Protein AF-A0A7R7GX18-F1 (afdb_monomer_lite)

Foldseek 3Di:
DDDDPDPPPPDDPPPPPPPPDPDPDQDPVNVVVVVVVVVCCVVPVDHPVVVVVVVVVVVPDDCVLVVVLVVCLVVDVVLVVCCVVPVPVSSVVSVD

Radius of gyration: 25.47 Å; chains: 1; bounding box: 62×31×70 Å

Sequence (96 aa):
MADENDRFETLPDGGQQHSTPMVDEITDFEVLEIALRELAIEKGLFTAEEHRRYTEFVEQLGPAPGARLVAKAWRDPDFKQLARQDAIAACREIRS

Structure (mmCIF, N/CA/C/O backbone):
data_AF-A0A7R7GX18-F1
#
_entry.id   AF-A0A7R7GX18-F1
#
loop_
_atom_site.group_PDB
_atom_site.id
_atom_site.type_symbol
_atom_site.label_atom_id
_atom_site.label_alt_id
_atom_site.label_comp_id
_atom_site.label_asym_id
_atom_site.label_entity_id
_atom_site.label_seq_id
_atom_site.pdbx_PDB_ins_code
_atom_site.Cartn_x
_atom_site.Cartn_y
_atom_site.Cartn_z
_atom_site.occupancy
_atom_site.B_iso_or_equiv
_atom_site.auth_seq_id
_atom_site.auth_comp_id
_atom_site.auth_asym_id
_atom_site.auth_atom_id
_atom_site.pdbx_PDB_model_num
ATOM 1 N N . MET A 1 1 ? 42.678 14.229 46.701 1.00 34.94 1 MET A N 1
ATOM 2 C CA . MET A 1 1 ? 41.525 13.318 46.602 1.00 34.94 1 MET A CA 1
ATOM 3 C C . MET A 1 1 ? 40.536 14.045 45.709 1.00 34.94 1 MET A C 1
ATOM 5 O O . MET A 1 1 ? 40.055 15.091 46.117 1.00 34.94 1 MET A O 1
ATOM 9 N N . ALA A 1 2 ? 40.462 13.649 44.437 1.00 32.91 2 ALA A N 1
ATOM 10 C CA . ALA A 1 2 ? 39.595 14.285 43.450 1.00 32.91 2 ALA A CA 1
ATOM 11 C C . ALA A 1 2 ? 38.158 13.836 43.721 1.00 32.91 2 ALA A C 1
ATOM 13 O O . ALA A 1 2 ? 37.953 12.641 43.923 1.00 32.91 2 ALA A O 1
ATOM 14 N N . ASP A 1 3 ? 37.219 14.776 43.754 1.00 36.56 3 ASP A N 1
ATOM 15 C CA . ASP A 1 3 ? 35.792 14.470 43.763 1.00 36.56 3 ASP A CA 1
ATOM 16 C C . ASP A 1 3 ? 35.177 14.998 42.466 1.00 36.56 3 ASP A C 1
ATOM 18 O O . ASP A 1 3 ? 35.567 16.035 41.924 1.00 36.56 3 ASP A O 1
ATOM 22 N N . GLU A 1 4 ? 34.310 14.166 41.925 1.00 48.53 4 GLU A N 1
ATOM 23 C CA . GLU A 1 4 ? 34.016 13.938 40.525 1.00 48.53 4 GLU A CA 1
ATOM 24 C C . GLU A 1 4 ? 32.600 14.447 40.282 1.00 48.53 4 GLU A C 1
ATOM 26 O O . GLU A 1 4 ? 31.644 13.689 40.382 1.00 48.53 4 GLU A O 1
ATOM 31 N N . ASN A 1 5 ? 32.429 15.749 40.037 1.00 43.97 5 ASN A N 1
ATOM 32 C CA . ASN A 1 5 ? 31.083 16.276 39.798 1.00 43.97 5 ASN A CA 1
ATOM 33 C C . ASN A 1 5 ? 31.038 17.522 38.903 1.00 43.97 5 ASN A C 1
ATOM 35 O O . ASN A 1 5 ? 30.399 18.512 39.251 1.00 43.97 5 ASN A O 1
ATOM 39 N N . ASP A 1 6 ? 31.697 17.467 37.742 1.00 42.56 6 ASP A N 1
ATOM 40 C CA . ASP A 1 6 ? 31.579 18.517 36.718 1.00 42.56 6 ASP A CA 1
ATOM 41 C C . ASP A 1 6 ? 31.520 17.948 35.287 1.00 42.56 6 ASP A C 1
ATOM 43 O O . ASP A 1 6 ? 32.352 18.229 34.427 1.00 42.56 6 ASP A O 1
ATOM 47 N N . ARG A 1 7 ? 30.550 17.057 35.037 1.00 45.12 7 ARG A N 1
ATOM 48 C CA . ARG A 1 7 ? 30.295 16.474 33.704 1.00 45.12 7 ARG A CA 1
ATOM 49 C C . ARG A 1 7 ? 28.812 16.424 33.343 1.00 45.12 7 ARG A C 1
ATOM 51 O O . ARG A 1 7 ? 28.310 15.393 32.906 1.00 45.12 7 ARG A O 1
ATOM 58 N N . PHE A 1 8 ? 28.111 17.548 33.466 1.00 39.72 8 PHE A N 1
ATOM 59 C CA . PHE A 1 8 ? 26.944 17.761 32.606 1.00 39.72 8 PHE A CA 1
ATOM 60 C C . PHE A 1 8 ? 27.392 18.524 31.358 1.00 39.72 8 PHE A C 1
ATOM 62 O O . PHE A 1 8 ? 27.145 19.715 31.191 1.00 39.72 8 PHE A O 1
ATOM 69 N N . GLU A 1 9 ? 28.136 17.817 30.511 1.00 45.81 9 GLU A N 1
ATOM 70 C CA . GLU A 1 9 ? 28.436 18.252 29.154 1.00 45.81 9 GLU A CA 1
ATOM 71 C C . GLU A 1 9 ? 27.107 18.235 28.384 1.00 45.81 9 GLU A C 1
ATOM 73 O O . GLU A 1 9 ? 26.476 17.191 28.211 1.00 45.81 9 GLU A O 1
ATOM 78 N N . THR A 1 10 ? 26.616 19.418 28.022 1.00 40.81 10 THR A N 1
ATOM 79 C CA . THR A 1 10 ? 25.406 19.615 27.220 1.00 40.81 10 THR A CA 1
ATOM 80 C C . THR A 1 10 ? 25.453 18.751 25.961 1.00 40.81 10 THR A C 1
ATOM 82 O O . THR A 1 10 ? 26.286 18.978 25.084 1.00 40.81 10 THR A O 1
ATOM 85 N N . LEU A 1 11 ? 24.544 17.777 25.873 1.00 48.44 11 LEU A N 1
ATOM 86 C CA . LEU A 1 11 ? 24.297 16.990 24.667 1.00 48.44 11 LEU A CA 1
ATOM 87 C C . LEU A 1 11 ? 23.973 17.943 23.503 1.00 48.44 11 LEU A C 1
ATOM 89 O O . LEU A 1 11 ? 23.086 18.787 23.664 1.00 48.44 11 LEU A O 1
ATOM 93 N N . PRO A 1 12 ? 24.634 17.833 22.337 1.00 38.88 12 PRO A N 1
ATOM 94 C CA . PRO A 1 12 ? 24.140 18.508 21.149 1.00 38.88 12 PRO A CA 1
ATOM 95 C C . PRO A 1 12 ? 22.748 17.950 20.838 1.00 38.88 12 PRO A C 1
ATOM 97 O O . PRO A 1 12 ? 22.560 16.732 20.828 1.00 38.88 12 PRO A O 1
ATOM 100 N N . ASP A 1 13 ? 21.778 18.844 20.636 1.00 47.53 13 ASP A N 1
ATOM 101 C CA . ASP A 1 13 ? 20.420 18.517 20.202 1.00 47.53 13 ASP A CA 1
ATOM 102 C C . ASP A 1 13 ? 20.505 17.738 18.885 1.00 47.53 13 ASP A C 1
ATOM 104 O O . ASP A 1 13 ? 20.697 18.292 17.801 1.00 47.53 13 ASP A O 1
ATOM 108 N N . GLY A 1 14 ? 20.477 16.413 19.011 1.00 43.59 14 GLY A N 1
ATOM 109 C CA . GLY A 1 14 ? 20.579 15.458 17.923 1.00 43.59 14 GLY A CA 1
ATOM 110 C C . GLY A 1 14 ? 19.268 15.376 17.159 1.00 43.59 14 GLY A C 1
ATOM 111 O O . GLY A 1 14 ? 18.689 14.299 17.038 1.00 43.59 14 GLY A O 1
ATOM 112 N N . GLY A 1 15 ? 18.799 16.506 16.635 1.00 42.25 15 GLY A N 1
ATOM 113 C CA . GLY A 1 15 ? 17.810 16.530 15.576 1.00 42.25 15 GLY A CA 1
ATOM 114 C C . GLY A 1 15 ? 18.433 15.907 14.335 1.00 42.25 15 GLY A C 1
ATOM 115 O O . GLY A 1 15 ? 19.071 16.599 13.543 1.00 42.25 15 GLY A O 1
ATOM 116 N N . GLN A 1 16 ? 18.274 14.593 14.163 1.00 53.38 16 GLN A N 1
ATOM 117 C CA . GLN A 1 16 ? 18.557 13.933 12.893 1.00 53.38 16 GLN A CA 1
ATOM 118 C C . GLN A 1 16 ? 17.560 14.448 11.855 1.00 53.38 16 GLN A C 1
ATOM 120 O O . GLN A 1 16 ? 16.521 13.844 11.597 1.00 53.38 16 GLN A O 1
ATOM 125 N N . GLN A 1 17 ? 17.871 15.593 11.253 1.00 52.31 17 GLN A N 1
ATOM 126 C CA . GLN A 1 17 ? 17.309 15.938 9.963 1.00 52.31 17 GLN A CA 1
ATOM 127 C C . GLN A 1 17 ? 17.935 14.976 8.959 1.00 52.31 17 GLN A C 1
ATOM 129 O O . GLN A 1 17 ? 19.021 15.216 8.435 1.00 52.31 17 GLN A O 1
ATOM 134 N N . HIS A 1 18 ? 17.266 13.847 8.722 1.00 49.56 18 HIS A N 1
ATOM 135 C CA . HIS A 1 18 ? 17.488 13.060 7.517 1.00 49.56 18 HIS A CA 1
ATOM 136 C C . HIS A 1 18 ? 16.999 13.886 6.323 1.00 49.56 18 HIS A C 1
ATOM 138 O O . HIS A 1 18 ? 15.934 13.640 5.764 1.00 49.56 18 HIS A O 1
ATOM 144 N N . SER A 1 19 ? 17.772 14.903 5.951 1.00 52.59 19 SER A N 1
ATOM 145 C CA . SER A 1 19 ? 17.692 15.490 4.625 1.00 52.59 19 SER A CA 1
ATOM 146 C C . SER A 1 19 ? 18.177 14.411 3.668 1.00 52.59 19 SER A C 1
ATOM 148 O O . SER A 1 19 ? 19.375 14.149 3.567 1.00 52.59 19 SER A O 1
ATOM 150 N N . THR A 1 20 ? 17.239 13.715 3.030 1.00 56.97 20 THR A N 1
ATOM 151 C CA . THR A 1 20 ? 17.534 12.815 1.914 1.00 56.97 20 THR A CA 1
ATOM 152 C C . THR A 1 20 ? 18.362 13.585 0.882 1.00 56.97 20 THR A C 1
ATOM 154 O O . THR A 1 20 ? 17.924 14.667 0.476 1.00 56.97 20 THR A O 1
ATOM 157 N N . PRO A 1 21 ? 19.542 13.095 0.461 1.00 56.31 21 PRO A N 1
ATOM 158 C CA . PRO A 1 21 ? 20.275 13.747 -0.612 1.00 56.31 21 PRO A CA 1
ATOM 159 C C . PRO A 1 21 ? 19.418 13.693 -1.882 1.00 56.31 21 PRO A C 1
ATOM 161 O O . PRO A 1 21 ? 18.975 12.617 -2.282 1.00 56.31 21 PRO A O 1
ATOM 164 N N . MET A 1 22 ? 19.154 14.849 -2.497 1.00 57.44 22 MET A N 1
ATOM 165 C CA . MET A 1 22 ? 18.622 14.880 -3.859 1.00 57.44 22 MET A CA 1
ATOM 166 C C . MET A 1 22 ? 19.735 14.384 -4.780 1.00 57.44 22 MET A C 1
ATOM 168 O O . MET A 1 22 ? 20.732 15.081 -4.966 1.00 57.44 22 MET A O 1
ATOM 172 N N . VAL A 1 23 ? 19.606 13.159 -5.281 1.00 61.19 23 VAL A N 1
ATOM 173 C CA . VAL A 1 23 ? 20.529 12.611 -6.276 1.00 61.19 23 VAL A CA 1
ATOM 174 C C . VAL A 1 23 ? 20.084 13.094 -7.655 1.00 61.19 23 VAL A C 1
ATOM 176 O O . VAL A 1 23 ? 18.969 12.822 -8.083 1.00 61.19 23 VAL A O 1
ATOM 179 N N . ASP A 1 24 ? 20.944 13.873 -8.307 1.00 62.38 24 ASP A N 1
ATOM 180 C CA . ASP A 1 24 ? 20.733 14.457 -9.644 1.00 62.38 24 ASP A CA 1
ATOM 181 C C . ASP A 1 24 ? 21.291 13.538 -10.757 1.00 62.38 24 ASP A C 1
ATOM 183 O O . ASP A 1 24 ? 21.514 13.955 -11.890 1.00 62.38 24 ASP A O 1
ATOM 187 N N . GLU A 1 25 ? 21.568 12.272 -10.427 1.00 70.62 25 GLU A N 1
ATOM 188 C CA . GLU A 1 25 ? 22.176 11.282 -11.315 1.00 70.62 25 GLU A CA 1
ATOM 189 C C . GLU A 1 25 ? 21.371 9.982 -11.255 1.00 70.62 25 GLU A C 1
ATOM 191 O O . GLU A 1 25 ? 21.040 9.507 -10.166 1.00 70.62 25 GLU A O 1
ATOM 196 N N . ILE A 1 26 ? 21.046 9.429 -12.431 1.00 76.25 26 ILE A N 1
ATOM 197 C CA . ILE A 1 26 ? 20.313 8.166 -12.548 1.00 76.25 26 ILE A CA 1
ATOM 198 C C . ILE A 1 26 ? 21.148 7.080 -11.875 1.00 76.25 26 ILE A C 1
ATOM 200 O O . ILE A 1 26 ? 22.266 6.777 -12.290 1.00 76.25 26 ILE A O 1
ATOM 204 N N . THR A 1 27 ? 20.591 6.495 -10.830 1.00 85.75 27 THR A N 1
ATOM 205 C CA . THR A 1 27 ? 21.208 5.423 -10.063 1.00 85.75 27 THR A CA 1
ATOM 206 C C . THR A 1 27 ? 21.205 4.116 -10.858 1.00 85.75 27 THR A C 1
ATOM 208 O O . THR A 1 27 ? 20.298 3.847 -11.649 1.00 85.75 27 THR A O 1
ATOM 211 N N . ASP A 1 28 ? 22.171 3.232 -10.589 1.00 90.25 28 ASP A N 1
ATOM 212 C CA . ASP A 1 28 ? 22.205 1.881 -11.178 1.00 90.25 28 ASP A CA 1
ATOM 213 C C . ASP A 1 28 ? 20.894 1.103 -10.940 1.00 90.25 28 ASP A C 1
ATOM 215 O O . ASP A 1 28 ? 20.492 0.268 -11.754 1.00 90.25 28 ASP A O 1
ATOM 219 N N . PHE A 1 29 ? 20.193 1.399 -9.839 1.00 91.56 29 PHE A N 1
ATOM 220 C CA . PHE A 1 29 ? 18.894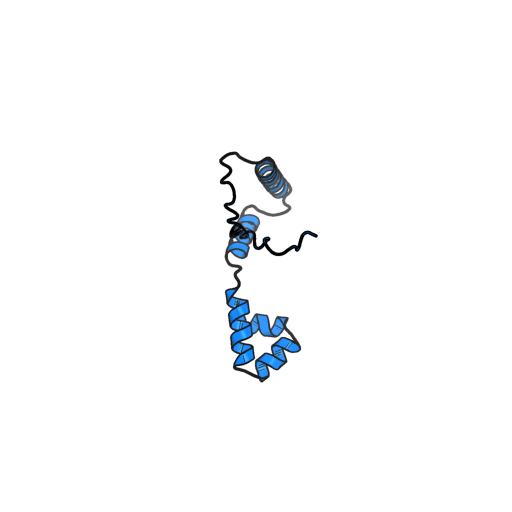 0.810 -9.524 1.00 91.56 29 PHE A CA 1
ATOM 221 C C . PHE A 1 29 ? 17.774 1.301 -10.441 1.00 91.56 29 PHE A C 1
ATOM 223 O O . PHE A 1 29 ? 16.926 0.498 -10.816 1.00 91.56 29 PHE A O 1
ATOM 230 N N . GLU A 1 30 ? 17.769 2.574 -10.834 1.00 90.75 30 GLU A N 1
ATOM 231 C CA . GLU A 1 30 ? 16.787 3.110 -11.786 1.00 90.75 30 GLU A CA 1
ATOM 232 C C . GLU A 1 30 ? 17.005 2.533 -13.187 1.00 90.75 30 GLU A C 1
ATOM 234 O O . GLU A 1 30 ? 16.045 2.151 -13.856 1.00 90.75 30 GLU A O 1
ATOM 239 N N . VAL A 1 31 ? 18.266 2.372 -13.607 1.00 94.00 31 VAL A N 1
ATOM 240 C CA . VAL A 1 31 ? 18.591 1.693 -14.872 1.00 94.00 31 VAL A CA 1
ATOM 241 C C . VAL A 1 31 ? 18.105 0.241 -14.848 1.00 94.00 31 VAL A C 1
ATOM 243 O O . VAL A 1 31 ? 17.472 -0.221 -15.801 1.00 94.00 31 VAL A O 1
ATOM 246 N N . LEU A 1 32 ? 18.362 -0.477 -13.751 1.00 95.62 32 LEU A N 1
ATOM 247 C CA . LEU A 1 32 ? 17.906 -1.857 -13.576 1.00 95.62 32 LEU A CA 1
ATOM 248 C C . LEU A 1 32 ? 16.373 -1.965 -13.558 1.00 95.62 32 LEU A C 1
ATOM 250 O O . LEU A 1 32 ? 15.823 -2.901 -14.138 1.00 95.62 32 LEU A O 1
ATOM 254 N N . GLU A 1 33 ? 15.687 -1.022 -12.915 1.00 94.94 33 GLU A N 1
ATOM 255 C CA . GLU A 1 33 ? 14.226 -0.960 -12.838 1.00 94.94 33 GLU A CA 1
ATOM 256 C C . GLU A 1 33 ? 13.601 -0.829 -14.232 1.00 94.94 33 GLU A C 1
ATOM 258 O O . GLU A 1 33 ? 12.728 -1.622 -14.593 1.00 94.94 33 GLU A O 1
ATOM 263 N N . ILE A 1 34 ? 14.112 0.098 -15.051 1.00 95.12 34 ILE A N 1
ATOM 264 C CA . ILE A 1 34 ? 13.651 0.300 -16.429 1.00 95.12 34 ILE A CA 1
ATOM 265 C C . ILE A 1 34 ? 13.863 -0.969 -17.258 1.00 95.12 34 ILE A C 1
ATOM 267 O O . ILE A 1 34 ? 12.910 -1.464 -17.864 1.00 95.12 34 ILE A O 1
ATOM 271 N N . ALA A 1 35 ? 15.075 -1.532 -17.234 1.00 96.69 35 ALA A N 1
ATOM 272 C CA . ALA A 1 35 ? 15.406 -2.726 -18.009 1.00 96.69 35 ALA A CA 1
ATOM 273 C C . ALA A 1 35 ? 14.534 -3.931 -17.617 1.00 96.69 35 ALA A C 1
ATOM 275 O O . ALA A 1 35 ? 14.066 -4.677 -18.481 1.00 96.69 35 ALA A O 1
ATOM 276 N N . LEU A 1 36 ? 14.280 -4.119 -16.317 1.00 97.19 36 LEU A N 1
ATOM 277 C CA . LEU A 1 36 ? 13.436 -5.203 -15.824 1.00 97.19 36 LEU A CA 1
ATOM 278 C C . LEU A 1 36 ? 11.974 -5.016 -16.242 1.00 97.19 36 LEU A C 1
ATOM 280 O O . LEU A 1 36 ? 11.340 -5.980 -16.679 1.00 97.19 36 LEU A O 1
ATOM 284 N N . ARG A 1 37 ? 11.440 -3.795 -16.126 1.00 96.81 37 ARG A N 1
ATOM 285 C CA . ARG A 1 37 ? 10.066 -3.476 -16.531 1.00 96.81 37 ARG A CA 1
ATOM 286 C C . ARG A 1 37 ? 9.859 -3.697 -18.025 1.00 96.81 37 ARG A C 1
ATOM 288 O O . ARG A 1 37 ? 8.885 -4.343 -18.404 1.00 96.81 37 ARG A O 1
ATOM 295 N N . GLU A 1 38 ? 10.758 -3.191 -18.862 1.00 97.06 38 GLU A N 1
ATOM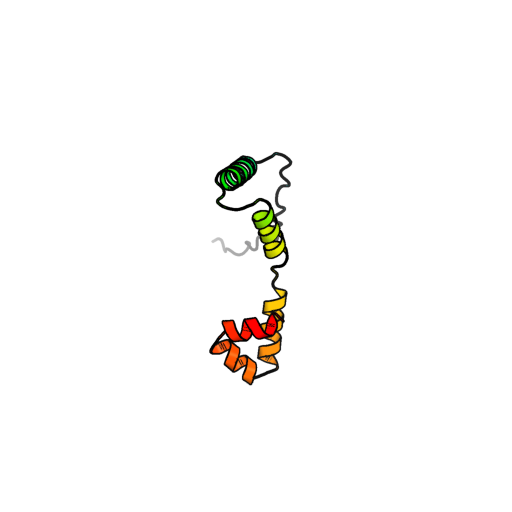 296 C CA . GLU A 1 38 ? 10.670 -3.351 -20.317 1.00 97.06 38 GLU A CA 1
ATOM 297 C C . GLU A 1 38 ? 10.744 -4.827 -20.717 1.00 97.06 38 GLU A C 1
ATOM 299 O O . GLU A 1 38 ? 9.857 -5.316 -21.419 1.00 97.06 38 GLU A O 1
ATOM 304 N N . LEU A 1 39 ? 11.709 -5.576 -20.173 1.00 98.00 39 LEU A N 1
ATOM 305 C CA . LEU A 1 39 ? 11.833 -7.008 -20.438 1.00 98.00 39 LEU A CA 1
ATOM 306 C C . LEU A 1 39 ? 10.587 -7.789 -19.993 1.00 98.00 39 LEU A C 1
ATOM 308 O O . LEU A 1 39 ? 10.123 -8.675 -20.709 1.00 98.00 39 LEU A O 1
ATOM 312 N N . ALA A 1 40 ? 10.023 -7.480 -18.823 1.00 97.81 40 ALA A N 1
ATOM 313 C CA . ALA A 1 40 ? 8.815 -8.142 -18.335 1.00 97.81 40 ALA A CA 1
ATOM 314 C C . ALA A 1 40 ? 7.599 -7.884 -19.243 1.00 97.81 40 ALA A C 1
ATOM 316 O O . ALA A 1 40 ? 6.799 -8.798 -19.463 1.00 97.81 40 ALA A O 1
ATOM 317 N N . ILE A 1 41 ? 7.497 -6.681 -19.816 1.00 97.75 41 ILE A N 1
ATOM 318 C CA . ILE A 1 41 ? 6.454 -6.320 -20.783 1.00 97.75 41 ILE A CA 1
ATOM 319 C C . ILE A 1 41 ? 6.667 -7.046 -22.114 1.00 97.75 41 ILE A C 1
ATOM 321 O O . ILE A 1 41 ? 5.724 -7.632 -22.645 1.00 97.75 41 ILE A O 1
ATOM 325 N N . GLU A 1 42 ? 7.896 -7.089 -22.632 1.00 97.31 42 GLU A N 1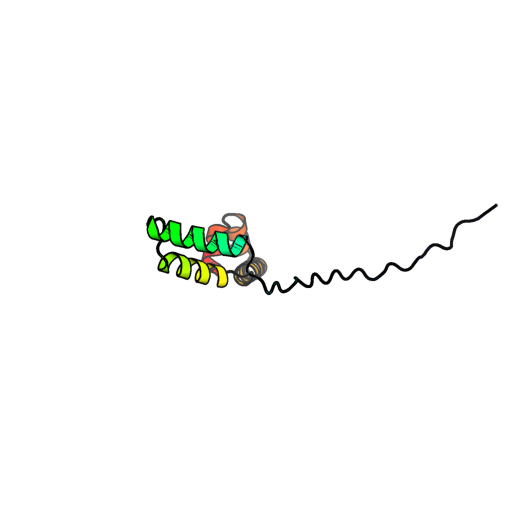
ATOM 326 C CA . GLU A 1 42 ? 8.227 -7.823 -23.862 1.00 97.31 42 GLU A CA 1
ATOM 327 C C . GLU A 1 42 ? 7.949 -9.326 -23.746 1.00 97.31 42 GLU A C 1
ATOM 329 O O . GLU A 1 42 ? 7.533 -9.972 -24.710 1.00 97.31 42 GLU A O 1
ATOM 334 N N . LYS A 1 43 ? 8.166 -9.899 -22.557 1.00 97.81 43 LYS A N 1
ATOM 335 C CA . LYS A 1 43 ? 7.841 -11.301 -22.261 1.00 97.81 43 LYS A CA 1
ATOM 336 C C . LYS A 1 43 ? 6.362 -11.532 -21.957 1.00 97.81 43 LYS A C 1
ATOM 338 O O . LYS A 1 43 ? 5.967 -12.685 -21.803 1.00 97.81 43 LYS A O 1
ATOM 343 N N . GLY A 1 44 ? 5.553 -10.475 -21.888 1.00 96.75 44 GLY A N 1
ATOM 344 C CA . GLY A 1 44 ? 4.120 -10.563 -21.623 1.00 96.75 44 GLY A CA 1
ATOM 345 C C . GLY A 1 44 ? 3.780 -11.013 -20.201 1.00 96.75 44 GLY A C 1
ATOM 346 O O . GLY A 1 44 ? 2.728 -11.613 -20.001 1.00 96.75 44 GLY A O 1
ATOM 347 N N . LEU A 1 45 ? 4.656 -10.758 -19.220 1.00 97.94 45 LEU A N 1
ATOM 348 C CA . LEU A 1 45 ? 4.378 -11.056 -17.807 1.00 97.94 45 LEU A CA 1
ATOM 349 C C . LEU A 1 45 ? 3.323 -10.107 -17.227 1.00 97.94 45 LEU A C 1
ATOM 351 O O . LEU A 1 45 ? 2.506 -10.514 -16.407 1.00 97.94 45 LEU A O 1
ATOM 355 N N . PHE A 1 46 ? 3.356 -8.850 -17.664 1.00 97.69 46 PHE A N 1
ATOM 356 C CA . PHE A 1 46 ? 2.327 -7.842 -17.439 1.00 97.69 46 PHE A CA 1
ATOM 357 C C . PHE A 1 46 ? 2.417 -6.780 -18.539 1.00 97.69 46 PHE A C 1
ATOM 359 O O . PHE A 1 46 ? 3.416 -6.663 -19.246 1.00 97.69 46 PHE A O 1
ATOM 366 N N . THR A 1 47 ? 1.367 -5.990 -18.691 1.00 97.88 47 THR A N 1
ATOM 367 C CA . THR A 1 47 ? 1.285 -4.892 -19.656 1.00 97.88 47 THR A CA 1
ATOM 368 C C . THR A 1 47 ? 1.741 -3.571 -19.038 1.00 97.88 47 THR A C 1
ATOM 370 O O . THR A 1 47 ? 1.609 -3.345 -17.835 1.00 97.88 47 THR A O 1
ATOM 373 N N . ALA A 1 48 ? 2.196 -2.633 -19.874 1.00 96.06 48 ALA A N 1
ATOM 374 C CA . ALA A 1 48 ? 2.489 -1.264 -19.433 1.00 96.06 48 ALA A CA 1
ATOM 375 C C . ALA A 1 48 ? 1.286 -0.604 -18.727 1.00 96.06 48 ALA A C 1
ATOM 377 O O . ALA A 1 48 ? 1.445 0.191 -17.805 1.00 96.06 48 ALA A O 1
ATOM 378 N N . GLU A 1 49 ? 0.074 -0.963 -19.148 1.00 97.38 49 GLU A N 1
ATOM 379 C CA . GLU A 1 49 ? -1.167 -0.476 -18.560 1.00 97.38 49 GLU A CA 1
ATOM 380 C C . GLU A 1 49 ? -1.428 -1.050 -17.159 1.00 97.38 49 GLU A C 1
ATOM 382 O O . GLU A 1 49 ? -1.889 -0.334 -16.277 1.00 97.38 49 GLU A O 1
ATOM 387 N N . GLU A 1 50 ? -1.119 -2.324 -16.921 1.00 97.44 50 GLU A N 1
ATOM 388 C CA . GLU A 1 50 ? -1.192 -2.915 -15.577 1.00 97.44 50 GLU A CA 1
ATOM 389 C C . GLU A 1 50 ? -0.152 -2.311 -14.637 1.00 97.44 50 GLU A C 1
ATOM 391 O O . GLU A 1 50 ? -0.471 -2.042 -13.481 1.00 97.44 50 GLU A O 1
ATOM 396 N N . HIS A 1 51 ? 1.055 -2.032 -15.139 1.00 96.56 51 HIS A N 1
ATOM 397 C CA . HIS A 1 51 ? 2.078 -1.331 -14.369 1.00 96.56 51 HIS A CA 1
ATOM 398 C C . HIS A 1 51 ? 1.597 0.062 -13.937 1.00 96.56 51 HIS A C 1
ATOM 400 O O . HIS A 1 51 ? 1.641 0.374 -12.750 1.00 96.56 51 HIS A O 1
ATOM 406 N N . ARG A 1 52 ? 1.063 0.872 -14.868 1.00 95.44 52 ARG A N 1
ATOM 407 C CA . ARG A 1 52 ? 0.490 2.196 -14.550 1.00 95.44 52 ARG A CA 1
ATOM 408 C C . ARG A 1 52 ? -0.618 2.112 -13.504 1.00 95.44 52 ARG A C 1
ATOM 410 O O . ARG A 1 52 ? -0.549 2.798 -12.489 1.00 95.44 52 ARG A O 1
ATOM 417 N N . ARG A 1 53 ? -1.591 1.219 -13.709 1.00 96.81 53 ARG A N 1
ATOM 418 C CA . ARG A 1 53 ? -2.694 1.010 -12.759 1.00 96.81 53 ARG A CA 1
ATOM 419 C C . ARG A 1 53 ? -2.200 0.604 -11.374 1.00 96.81 53 ARG A C 1
ATOM 421 O O . ARG A 1 53 ? -2.782 1.013 -10.373 1.00 96.81 53 ARG A O 1
ATOM 428 N N . TYR A 1 54 ? -1.141 -0.200 -11.299 1.00 95.44 54 TYR A N 1
ATOM 429 C CA . TYR A 1 54 ? -0.553 -0.586 -10.023 1.00 95.44 54 TYR A CA 1
ATOM 430 C C . TYR A 1 54 ? 0.136 0.595 -9.327 1.00 95.44 54 TYR A C 1
ATOM 432 O O . TYR A 1 54 ? -0.067 0.782 -8.129 1.00 95.44 54 TYR A O 1
ATOM 440 N N . THR A 1 55 ? 0.886 1.422 -10.062 1.00 94.81 55 THR A N 1
ATOM 441 C CA . THR A 1 55 ? 1.476 2.658 -9.525 1.00 94.81 55 THR A CA 1
ATOM 442 C C . THR A 1 55 ? 0.398 3.575 -8.948 1.00 94.81 55 THR A C 1
ATOM 444 O O . THR A 1 55 ? 0.467 3.926 -7.773 1.00 94.81 55 THR A O 1
ATOM 447 N N . GLU A 1 56 ? -0.649 3.870 -9.721 1.00 95.12 56 GLU A N 1
ATOM 448 C CA . GLU A 1 56 ? -1.773 4.709 -9.282 1.00 95.12 56 GLU A CA 1
ATOM 449 C C . GLU A 1 56 ? -2.482 4.134 -8.047 1.00 95.12 56 GLU A C 1
ATOM 451 O O . GLU A 1 56 ? -2.868 4.867 -7.136 1.00 95.12 56 GLU A O 1
ATOM 456 N N . PHE A 1 57 ? -2.652 2.810 -7.991 1.00 93.50 57 PHE A N 1
ATOM 457 C CA . PHE A 1 57 ? -3.225 2.140 -6.827 1.00 93.50 57 PHE A CA 1
ATOM 458 C C . PHE A 1 57 ? -2.362 2.338 -5.577 1.00 93.50 57 PHE A C 1
ATOM 460 O O . PHE A 1 57 ? -2.898 2.644 -4.513 1.00 93.50 57 PHE A O 1
ATOM 467 N N . VAL A 1 58 ? -1.041 2.175 -5.694 1.00 93.00 58 VAL A N 1
ATOM 468 C CA . VAL A 1 58 ? -0.108 2.344 -4.572 1.00 93.00 58 VAL A CA 1
ATOM 469 C C . VAL A 1 58 ? -0.079 3.795 -4.093 1.00 93.00 58 VAL A C 1
ATOM 471 O O . VAL A 1 58 ? -0.089 4.022 -2.886 1.00 93.00 58 VAL A O 1
ATOM 474 N N . GLU A 1 59 ? -0.120 4.770 -5.000 1.00 93.19 59 GLU A N 1
ATOM 475 C CA . GLU A 1 59 ? -0.172 6.199 -4.657 1.00 93.19 59 GLU A CA 1
ATOM 476 C C . GLU A 1 59 ? -1.428 6.582 -3.859 1.00 93.19 59 GLU A C 1
ATOM 478 O O . GLU A 1 59 ? -1.392 7.488 -3.026 1.00 93.19 59 GLU A O 1
ATOM 483 N N . GLN A 1 60 ? -2.541 5.874 -4.063 1.00 90.00 60 GLN A N 1
ATOM 484 C CA . GLN A 1 60 ? -3.775 6.079 -3.297 1.00 90.00 60 GLN A CA 1
ATOM 485 C C . GLN A 1 60 ? -3.720 5.478 -1.884 1.00 90.00 60 GLN A C 1
ATOM 487 O O . GLN A 1 60 ? -4.586 5.774 -1.050 1.00 90.00 60 GLN A O 1
ATOM 492 N N . LEU A 1 61 ? -2.741 4.619 -1.587 1.00 89.31 61 LEU A N 1
ATOM 493 C CA . LEU A 1 61 ? -2.606 4.015 -0.268 1.00 89.31 61 LEU A CA 1
ATOM 494 C C . LEU A 1 61 ? -2.099 5.053 0.734 1.00 89.31 61 LEU A C 1
ATOM 496 O O . LEU A 1 61 ? -1.044 5.658 0.583 1.00 89.31 61 LEU A O 1
ATOM 500 N N . GLY A 1 62 ? -2.846 5.219 1.820 1.00 90.50 62 GLY A N 1
ATOM 501 C CA . GLY A 1 62 ? -2.481 6.120 2.902 1.00 90.50 62 GLY A CA 1
ATOM 502 C C . GLY A 1 62 ? -3.052 5.666 4.242 1.00 90.50 62 GLY A C 1
ATOM 503 O O . GLY A 1 62 ? -3.859 4.736 4.299 1.00 90.50 62 GLY A O 1
ATOM 504 N N . PRO A 1 63 ? -2.674 6.326 5.348 1.00 93.44 63 PRO A N 1
ATOM 505 C CA . PRO A 1 63 ? -3.084 5.923 6.695 1.00 93.44 63 PRO A CA 1
ATOM 506 C C . PRO A 1 63 ? -4.553 6.249 7.021 1.00 93.44 63 PRO A C 1
ATOM 508 O O . PRO A 1 63 ? -5.105 5.730 7.994 1.00 93.44 63 PRO A O 1
ATOM 511 N N . ALA A 1 64 ? -5.211 7.100 6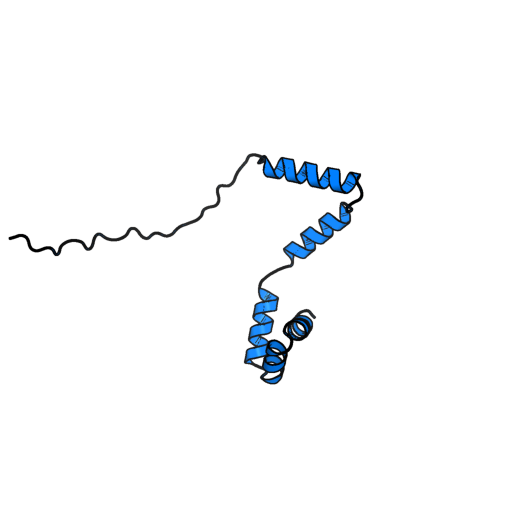.224 1.00 93.19 64 ALA A N 1
ATOM 512 C CA . ALA A 1 64 ? -6.542 7.632 6.522 1.00 93.19 64 ALA A CA 1
ATOM 513 C C . ALA A 1 64 ? -7.638 6.560 6.734 1.00 93.19 64 ALA A C 1
ATOM 515 O O . ALA A 1 64 ? -8.394 6.686 7.702 1.00 93.19 64 ALA A O 1
ATOM 516 N N . PRO A 1 65 ? -7.744 5.485 5.923 1.00 91.62 65 PRO A N 1
ATOM 517 C CA . PRO A 1 65 ? -8.714 4.419 6.176 1.00 91.62 65 PRO A CA 1
ATOM 518 C C . PRO A 1 65 ? -8.487 3.722 7.525 1.00 91.62 65 PRO A C 1
ATOM 520 O O . PRO A 1 65 ? -9.449 3.443 8.236 1.00 91.62 65 PRO A O 1
ATOM 523 N N . GLY A 1 66 ? -7.229 3.505 7.924 1.00 92.62 66 GLY A N 1
ATOM 524 C CA . GLY A 1 66 ? -6.897 2.913 9.223 1.00 92.62 66 GLY A CA 1
ATOM 525 C C . GLY A 1 66 ? -7.315 3.806 10.393 1.00 92.62 66 GLY A C 1
ATOM 526 O O . GLY A 1 66 ? -7.930 3.335 11.348 1.00 92.62 66 GLY A O 1
ATOM 527 N N . ALA A 1 67 ? -7.072 5.115 10.288 1.00 95.12 67 ALA A N 1
ATOM 528 C CA . ALA A 1 67 ? -7.512 6.077 11.297 1.00 95.12 67 ALA A CA 1
ATOM 529 C C . ALA A 1 67 ? -9.046 6.104 11.444 1.00 95.12 67 ALA A C 1
ATOM 531 O O . ALA A 1 67 ? -9.564 6.102 12.563 1.00 95.12 67 ALA A O 1
ATOM 532 N N . ARG A 1 68 ? -9.786 6.059 10.325 1.00 94.44 68 ARG A N 1
ATOM 533 C CA . ARG A 1 68 ? -11.259 5.972 10.333 1.00 94.44 68 ARG A CA 1
ATOM 534 C C . ARG A 1 68 ? -11.760 4.691 10.996 1.00 94.44 68 ARG A C 1
ATOM 536 O O . ARG A 1 68 ? -12.723 4.748 11.760 1.00 94.44 68 ARG A O 1
ATOM 543 N N . LEU A 1 69 ? -11.093 3.563 10.750 1.00 95.50 69 LEU A N 1
ATOM 544 C CA . LEU A 1 69 ? -11.415 2.289 11.391 1.00 95.50 69 LEU A CA 1
ATOM 545 C C . LEU A 1 69 ? -11.291 2.390 12.914 1.00 95.50 69 LEU A C 1
ATOM 547 O O . LEU A 1 69 ? -12.230 2.038 13.628 1.00 95.50 69 LEU A O 1
ATOM 551 N N . VAL A 1 70 ? -10.170 2.919 13.416 1.00 95.75 70 VAL A N 1
ATOM 552 C CA . VAL A 1 70 ? -9.949 3.094 14.862 1.00 95.75 70 VAL A CA 1
ATOM 553 C C . VAL A 1 70 ? -10.992 4.035 15.467 1.00 95.75 70 VAL A C 1
ATOM 555 O O . VAL A 1 70 ? -11.588 3.708 16.493 1.00 95.75 70 VAL A O 1
ATOM 558 N N . ALA A 1 71 ? -11.275 5.162 14.807 1.00 96.25 71 ALA A N 1
ATOM 559 C CA . ALA A 1 71 ? -12.284 6.114 15.264 1.00 96.25 71 ALA A CA 1
ATOM 560 C C . ALA A 1 71 ? -13.687 5.481 15.356 1.00 96.25 71 ALA A C 1
ATOM 562 O O . ALA A 1 71 ? -14.380 5.671 16.359 1.00 96.25 71 ALA A O 1
ATOM 563 N N . LYS A 1 72 ? -14.095 4.682 14.357 1.00 95.06 72 LYS A N 1
ATOM 564 C CA . LYS A 1 72 ? -15.369 3.943 14.392 1.00 95.06 72 LYS A CA 1
ATOM 565 C C . LYS A 1 72 ? -15.383 2.933 15.541 1.00 95.06 72 LYS A C 1
ATOM 567 O O . LYS A 1 72 ? -16.343 2.905 16.301 1.00 95.06 72 LYS A O 1
ATOM 572 N N . ALA A 1 73 ? -14.296 2.189 15.747 1.00 96.88 73 ALA A N 1
ATOM 573 C CA . ALA A 1 73 ? -14.180 1.212 16.834 1.00 96.88 73 ALA A CA 1
ATOM 574 C C . ALA A 1 73 ? -14.183 1.833 18.242 1.00 96.88 73 ALA A C 1
ATOM 576 O O . ALA A 1 73 ? -14.498 1.155 19.217 1.00 96.88 73 ALA A O 1
ATOM 577 N N . TRP A 1 74 ? -13.823 3.107 18.395 1.00 97.06 74 TRP A N 1
ATOM 578 C CA . TRP A 1 74 ? -13.976 3.802 19.677 1.00 97.06 74 TRP A CA 1
ATOM 579 C C . TRP A 1 74 ? -15.409 4.252 19.941 1.00 97.06 74 TRP A C 1
ATOM 581 O O . TRP A 1 74 ? -15.833 4.261 21.095 1.00 97.06 74 TRP A O 1
ATOM 591 N N . ARG A 1 75 ? -16.149 4.614 18.891 1.00 96.69 75 ARG A N 1
ATOM 592 C CA . ARG A 1 75 ? -17.527 5.103 19.000 1.00 96.69 75 ARG A CA 1
ATOM 593 C C . ARG A 1 75 ? -18.562 3.977 19.060 1.00 96.69 75 ARG A C 1
ATOM 595 O O . ARG A 1 75 ? -19.608 4.164 19.673 1.00 96.69 75 ARG A O 1
ATOM 602 N N . ASP A 1 76 ? -18.282 2.848 18.419 1.00 96.88 76 ASP A N 1
ATOM 603 C CA . ASP A 1 76 ? -19.219 1.745 18.216 1.00 96.88 76 ASP A CA 1
ATOM 604 C C . ASP A 1 76 ? -18.665 0.441 18.833 1.00 96.88 76 ASP A C 1
ATOM 606 O O . ASP A 1 76 ? -17.717 -0.148 18.295 1.00 96.88 76 ASP A O 1
ATOM 610 N N . PRO A 1 77 ? -19.217 -0.008 19.981 1.00 96.06 77 PRO A N 1
ATOM 611 C CA . PRO A 1 77 ? -18.816 -1.252 20.635 1.00 96.06 77 PRO A CA 1
ATOM 612 C C . PRO A 1 77 ? -19.042 -2.511 19.787 1.00 96.06 77 PRO A C 1
ATOM 614 O O . PRO A 1 77 ? -18.234 -3.439 19.877 1.00 96.06 77 PRO A O 1
ATOM 617 N N . ASP A 1 78 ? -20.082 -2.539 18.950 1.00 95.69 78 ASP A N 1
ATOM 618 C CA . ASP A 1 78 ? -20.394 -3.687 18.094 1.00 95.69 78 ASP A CA 1
ATOM 619 C C . ASP A 1 78 ? -19.381 -3.763 16.948 1.00 95.69 78 ASP A C 1
ATOM 621 O O . ASP A 1 78 ? -18.783 -4.814 16.698 1.00 95.69 78 ASP A O 1
ATOM 625 N N . PHE A 1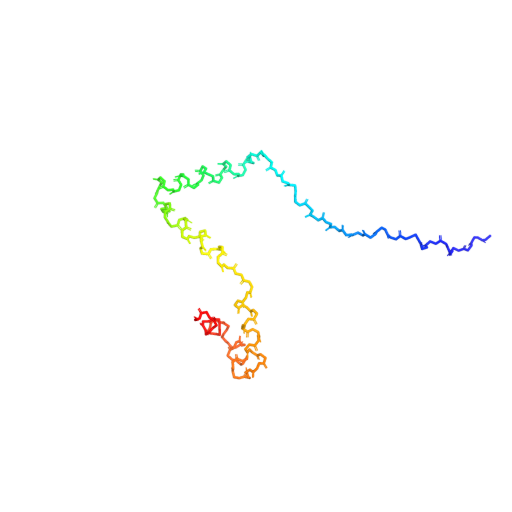 79 ? -19.062 -2.619 16.332 1.00 96.12 79 PHE A N 1
ATOM 626 C CA . PHE A 1 79 ? -17.983 -2.539 15.345 1.00 96.12 79 PHE A CA 1
ATOM 627 C C . PHE A 1 79 ? -16.612 -2.864 15.956 1.00 96.12 79 PHE A C 1
ATOM 629 O O . PHE A 1 79 ? -15.775 -3.502 15.317 1.00 96.12 79 PHE A O 1
ATOM 636 N N . LYS A 1 80 ? -16.358 -2.477 17.212 1.00 96.69 80 LYS A N 1
ATOM 637 C CA . LYS A 1 80 ? -15.133 -2.858 17.933 1.00 96.69 80 LYS A CA 1
ATOM 638 C C . LYS A 1 80 ? -15.024 -4.369 18.113 1.00 96.69 80 LYS A C 1
ATOM 640 O O . LYS A 1 80 ? -13.922 -4.913 18.017 1.00 96.69 80 LYS A O 1
ATOM 645 N N . GLN A 1 81 ? -16.140 -5.039 18.397 1.00 97.00 81 GLN A N 1
ATOM 646 C CA . GLN A 1 81 ? -16.182 -6.491 18.508 1.00 97.00 81 GLN A CA 1
ATOM 647 C C . GLN A 1 81 ? -15.928 -7.146 17.145 1.00 97.00 81 GLN A C 1
ATOM 649 O O . GLN A 1 81 ? -15.083 -8.039 17.061 1.00 97.00 81 GLN A O 1
ATOM 654 N N . LEU A 1 82 ? -16.561 -6.635 16.082 1.00 95.19 82 LEU A N 1
ATOM 655 C CA . LEU A 1 82 ? -16.319 -7.074 14.707 1.00 95.19 82 LEU A CA 1
ATOM 656 C C . LEU A 1 82 ? -14.842 -6.931 14.328 1.00 95.19 82 LEU A C 1
ATOM 658 O O . LEU A 1 82 ? -14.227 -7.905 13.918 1.00 95.19 82 LEU A O 1
ATOM 662 N N . ALA A 1 83 ? -14.233 -5.763 14.541 1.00 95.19 83 ALA A N 1
ATOM 663 C CA . ALA A 1 83 ? -12.833 -5.515 14.192 1.00 95.19 83 ALA A CA 1
ATOM 664 C C . ALA A 1 83 ? -11.840 -6.431 14.929 1.00 95.19 83 ALA A C 1
ATOM 666 O O . ALA A 1 83 ? -10.750 -6.689 14.421 1.00 95.19 83 ALA A O 1
ATOM 667 N N . ARG A 1 84 ? -12.202 -6.927 16.118 1.00 95.56 84 ARG A N 1
ATOM 668 C CA . ARG A 1 84 ? -11.390 -7.885 16.886 1.00 95.56 84 ARG A CA 1
ATOM 669 C C . ARG A 1 84 ? -11.551 -9.326 16.417 1.00 95.56 84 ARG A C 1
ATOM 671 O O . ARG A 1 84 ? -10.608 -10.098 16.547 1.00 95.56 84 ARG A O 1
ATOM 678 N N . GLN A 1 85 ? -12.736 -9.693 15.943 1.00 97.25 85 GLN A N 1
ATOM 679 C CA . GLN A 1 85 ? -13.043 -11.053 15.498 1.00 97.25 85 GLN A CA 1
ATOM 680 C C . GLN A 1 85 ? -12.693 -11.263 14.023 1.00 97.25 85 GLN A C 1
ATOM 682 O O . GLN A 1 85 ? -12.155 -12.306 13.665 1.00 97.25 85 GLN A O 1
ATOM 687 N N . ASP A 1 86 ? -12.964 -10.261 13.188 1.00 96.00 86 ASP A N 1
ATOM 688 C CA . ASP A 1 86 ? -12.706 -10.259 11.753 1.00 96.00 86 ASP A CA 1
ATOM 689 C C . ASP A 1 86 ? -12.273 -8.860 11.282 1.00 96.00 86 ASP A C 1
ATOM 691 O O . ASP A 1 86 ? -13.067 -7.996 10.890 1.00 96.00 86 ASP A O 1
ATOM 695 N N . ALA A 1 87 ? -10.958 -8.648 11.294 1.00 92.88 87 ALA A N 1
ATOM 696 C CA . ALA A 1 87 ? -10.355 -7.406 10.831 1.00 92.88 87 ALA A CA 1
ATOM 697 C C . ALA A 1 87 ? -10.572 -7.165 9.325 1.00 92.88 87 ALA A C 1
ATOM 699 O O . ALA A 1 87 ? -10.598 -6.010 8.897 1.00 92.88 87 ALA A O 1
ATOM 700 N N . ILE A 1 88 ? -10.756 -8.213 8.510 1.00 94.38 88 ILE A N 1
ATOM 701 C CA . ILE A 1 88 ? -10.972 -8.066 7.064 1.00 94.38 88 ILE A CA 1
ATOM 702 C C . ILE A 1 88 ? -12.389 -7.564 6.798 1.00 94.38 88 ILE A C 1
ATOM 704 O O . ILE A 1 88 ? -12.560 -6.631 6.010 1.00 94.38 88 ILE A O 1
ATOM 708 N N . ALA A 1 89 ? -13.394 -8.129 7.472 1.00 94.44 89 ALA A N 1
ATOM 709 C CA . ALA A 1 89 ? -14.767 -7.637 7.408 1.00 94.44 89 ALA A CA 1
ATOM 710 C C . ALA A 1 89 ? -14.858 -6.175 7.871 1.00 94.44 89 ALA A C 1
ATOM 712 O O . ALA A 1 89 ? -15.398 -5.338 7.148 1.00 94.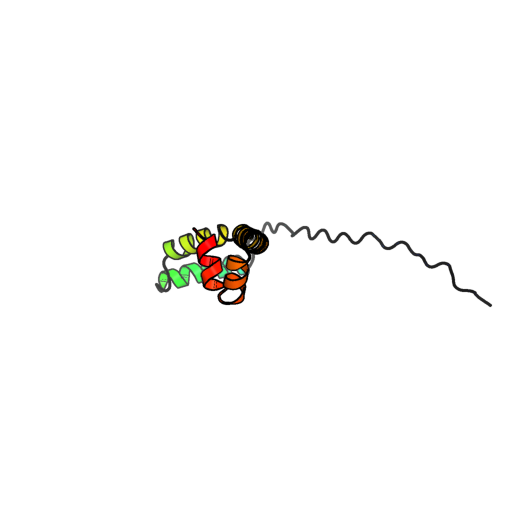44 89 ALA A O 1
ATOM 713 N N . ALA A 1 90 ? -14.229 -5.833 9.000 1.00 94.50 90 ALA A N 1
ATOM 714 C CA . ALA A 1 90 ? -14.195 -4.455 9.489 1.00 94.50 90 ALA A CA 1
ATOM 715 C C . ALA A 1 90 ? -13.498 -3.487 8.512 1.00 94.50 90 ALA A C 1
ATOM 717 O O . ALA A 1 90 ? -13.982 -2.379 8.287 1.00 94.50 90 ALA A O 1
ATOM 718 N N . CYS A 1 91 ? -12.393 -3.901 7.880 1.00 93.75 91 CYS A N 1
ATOM 719 C CA . CYS A 1 91 ? -11.728 -3.098 6.848 1.00 93.75 91 CYS A CA 1
ATOM 720 C C . CYS A 1 91 ? -12.619 -2.852 5.622 1.00 93.75 91 CYS A C 1
ATOM 722 O O . CYS A 1 91 ? -12.548 -1.774 5.030 1.00 93.75 91 CYS A O 1
ATOM 724 N N . ARG A 1 92 ? -13.451 -3.826 5.227 1.00 93.62 92 ARG A N 1
ATOM 725 C CA . ARG A 1 92 ? -14.365 -3.685 4.081 1.00 93.62 92 ARG A CA 1
ATOM 726 C C . ARG A 1 92 ? -15.447 -2.637 4.333 1.00 93.62 92 ARG A C 1
ATOM 728 O O . ARG A 1 92 ? -15.730 -1.867 3.425 1.00 93.62 92 ARG A O 1
ATOM 735 N N . GLU A 1 93 ? -15.978 -2.548 5.551 1.00 90.94 93 GLU A N 1
ATOM 736 C CA . GLU A 1 93 ? -16.976 -1.527 5.912 1.00 90.94 93 GLU A CA 1
ATOM 737 C C . GLU A 1 93 ? -16.439 -0.087 5.903 1.00 90.94 93 GLU A C 1
ATOM 739 O O . GLU A 1 93 ? -17.216 0.857 5.827 1.00 90.94 93 GLU A O 1
ATOM 744 N N . ILE A 1 94 ? -15.123 0.099 6.033 1.00 88.88 94 ILE A N 1
ATOM 745 C CA . ILE A 1 94 ? -14.477 1.424 6.041 1.00 88.88 94 ILE A CA 1
ATOM 746 C C . ILE A 1 94 ? -14.019 1.846 4.636 1.00 88.88 94 ILE A C 1
ATOM 748 O O . ILE A 1 94 ? -13.720 3.020 4.404 1.00 88.88 94 ILE A O 1
ATOM 752 N N . ARG A 1 95 ? -13.908 0.885 3.711 1.00 68.69 95 ARG A N 1
ATOM 753 C CA . ARG A 1 95 ? -13.391 1.085 2.349 1.00 68.69 95 ARG A CA 1
ATOM 754 C C . ARG A 1 95 ? -14.475 1.515 1.341 1.00 68.69 95 ARG A C 1
ATOM 756 O O . ARG A 1 95 ? -14.119 1.802 0.205 1.00 68.69 95 ARG A O 1
ATOM 763 N N . SER A 1 96 ? -15.753 1.570 1.726 1.00 55.62 96 SER A N 1
ATOM 764 C CA . SER A 1 96 ? -16.830 2.177 0.919 1.00 55.62 96 SER A CA 1
ATOM 765 C C . SER A 1 96 ? -16.811 3.698 1.007 1.00 55.62 96 SER A C 1
ATOM 767 O O . SER A 1 96 ? -16.955 4.345 -0.047 1.00 55.62 96 SER A O 1
#

Secondary structure (DSSP, 8-state):
------------------------S--HHHHHHHHHHHHHHHTTSS-HHHHHHHHHHHHT--SHHHHHHHHHHHH-HHHHHHHHH-HHHHHHHH--

pLDDT: mean 81.86, std 21.25, range [32.91, 98.0]

InterPro domains:
  IPR004232 Nitrile hydratase alpha/Thiocyanate hydrolase gamma [PF02979] (28-94)
  IPR036648 Nitrile hydratase alpha /Thiocyanate hydrolase gamma superfamily [G3DSA:3.90.330.10] (25-96)
  IPR036648 Nitrile hydratase alpha /Thiocyanate hydrolase gamma superfamily [SSF56209] (17-93)

Organism: NCBI:txid110505